Protein 2CCV (pdb70)

InterPro domains:
  IPR019019 H-type lectin domain [PF09458] (53-117)
  IPR037221 H-type lectin domain superfamily [G3DSA:2.60.40.2080] (21-121)
  IPR037221 H-type lectin domain superfamily [SSF141086] (22-119)
  IPR052487 Galactose-binding lectin [PTHR46938] (19-120)

Secondary structure (DSSP, 8-state):
-EEEEEEE---GGGPEE---SSTT--S-EEEEEEEE-SS--SSPPEEEEEEEEEEE-TTS----EEEEEEEETTEEEEEEEE-TT--EEEEEEEEEEE-

Foldseek 3Di:
DKDKDKFKFAWQVPWAQDDDPDPVFASKTKDKDWDFDPDFAPFWFDKDKDKDDWDWDPVDDDFWDWDWDDTGRTTGMIIIMGTDPITTRIIMMMMMTDD

Structure (mmCIF, N/CA/C/O backbone):
data_2CCV
#
_entry.id   2CCV
#
_cell.length_a   48.450
_cell.length_b   48.450
_cell.length_c   286.120
_cell.angle_alpha   90.00
_cell.angle_beta   90.00
_cell.angle_gamma   120.00
#
_symmetry.space_group_name_H-M   'H 3 2'
#
loop_
_entity.id
_entity.type
_entity.pdbx_description
1 polymer 'HELIX POMATIA AGGLUTININ'
2 non-polymer 'ZINC ION'
3 non-polymer 2-acetamido-2-deoxy-alpha-D-galactopyranose
4 non-polymer GLYCEROL
5 non-polymer 'ACETATE ION'
6 non-polymer 2-acetamido-2-deoxy-beta-D-glucopyranose
7 water water
#
loop_
_atom_site.group_PDB
_atom_site.id
_atom_site.type_symbol
_atom_site.label_atom_id
_atom_site.label_alt_id
_atom_site.label_comp_id
_atom_site.label_asym_id
_atom_site.label_entity_id
_atom_site.label_seq_id
_atom_site.pdbx_PDB_ins_code
_atom_site.Cartn_x
_atom_site.Cartn_y
_atom_site.Cartn_z
_atom_site.occupancy
_atom_site.B_iso_or_equiv
_atom_site.auth_seq_id
_atom_site.auth_comp_id
_atom_site.auth_asym_id
_atom_site.auth_atom_id
_atom_site.pdbx_PDB_model_num
ATOM 1 N N . ARG A 1 1 ? 5.115 2.523 138.698 1.00 77.40 1 ARG A N 1
ATOM 2 C CA . ARG A 1 1 ? 5.341 3.770 138.031 1.00 54.68 1 ARG A CA 1
ATOM 3 C C . ARG A 1 1 ? 5.548 3.569 136.507 1.00 49.07 1 ARG A C 1
ATOM 4 O O . ARG A 1 1 ? 6.113 2.596 136.011 1.00 46.00 1 ARG A O 1
ATOM 12 N N . VAL A 1 2 ? 5.006 4.610 135.888 1.00 43.30 2 VAL A N 1
ATOM 13 C CA . VAL A 1 2 ? 4.683 4.648 134.469 1.00 36.22 2 VAL A CA 1
ATOM 14 C C . VAL A 1 2 ? 5.287 5.873 133.780 1.00 34.81 2 VAL A C 1
ATOM 15 O O . VAL A 1 2 ? 5.138 7.008 134.237 1.00 37.90 2 VAL A O 1
ATOM 19 N N . GLN A 1 3 ? 5.955 5.580 132.655 1.00 32.16 3 GLN A N 1
ATOM 20 C CA . GLN A 1 3 ? 6.642 6.567 131.840 1.00 35.31 3 GLN A CA 1
ATOM 21 C C . GLN A 1 3 ? 6.226 6.302 130.396 1.00 31.64 3 GLN A C 1
ATOM 22 O O . GLN A 1 3 ? 5.804 5.207 130.032 1.00 25.18 3 GLN A O 1
ATOM 28 N N . SER A 1 4 ? 6.356 7.308 129.553 1.00 36.73 4 SER A N 1
ATOM 29 C CA . SER A 1 4 ? 6.100 7.090 128.140 1.00 30.89 4 SER A CA 1
ATOM 30 C C . SER A 1 4 ? 6.923 8.068 127.322 1.00 26.22 4 SER A C 1
ATOM 31 O O . SER A 1 4 ? 7.513 9.040 127.825 1.00 32.97 4 SER A O 1
ATOM 34 N N . GLY A 1 5 ? 6.962 7.854 126.033 1.00 20.89 5 GLY A N 1
ATOM 35 C CA . GLY A 1 5 ? 7.636 8.754 125.123 1.00 21.49 5 GLY A CA 1
ATOM 36 C C . GLY A 1 5 ? 7.441 8.269 123.684 1.00 18.49 5 GLY A C 1
ATOM 37 O O . GLY A 1 5 ? 6.641 7.375 123.427 1.00 18.54 5 GLY A O 1
ATOM 38 N N . LYS A 1 6 ? 8.225 8.875 122.792 1.00 20.60 6 LYS A N 1
ATOM 39 C CA . LYS A 1 6 ? 8.041 8.558 121.364 1.00 20.03 6 LYS A CA 1
ATOM 40 C C . LYS A 1 6 ? 9.437 8.580 120.759 1.00 20.24 6 LYS A C 1
ATOM 41 O O . LYS A 1 6 ? 10.287 9.362 121.185 1.00 27.16 6 LYS A O 1
ATOM 47 N N . ILE A 1 7 ? 9.617 7.637 119.857 1.00 17.75 7 ILE A N 1
ATOM 48 C CA . ILE A 1 7 ? 10.830 7.522 119.065 1.00 17.53 7 ILE A CA 1
ATOM 49 C C . ILE A 1 7 ? 10.523 7.862 117.599 1.00 16.59 7 ILE A C 1
ATOM 50 O O . ILE A 1 7 ? 9.669 7.192 117.008 1.00 16.14 7 ILE A O 1
ATOM 55 N N A ASP A 1 8 ? 11.167 8.867 117.004 0.80 19.26 8 ASP A N 1
ATOM 56 N N B ASP A 1 8 ? 11.261 8.838 117.110 0.20 16.10 8 ASP A N 1
ATOM 57 C CA A ASP A 1 8 ? 10.912 9.195 115.577 0.80 16.71 8 ASP A CA 1
ATOM 58 C CA B ASP A 1 8 ? 11.259 9.234 115.712 0.20 15.83 8 ASP A CA 1
ATOM 59 C C A ASP A 1 8 ? 12.085 8.708 114.752 0.80 17.65 8 ASP A C 1
ATOM 60 C C B ASP A 1 8 ? 12.295 8.418 114.958 0.20 17.33 8 ASP A C 1
ATOM 61 O O A ASP A 1 8 ? 13.218 9.158 114.913 0.80 25.53 8 ASP A O 1
ATOM 62 O O B ASP A 1 8 ? 13.475 8.403 115.316 0.20 14.66 8 ASP A O 1
ATOM 71 N N . CYS A 1 9 ? 11.871 7.717 113.905 1.00 17.00 9 CYS A N 1
ATOM 72 C CA . CYS A 1 9 ? 12.856 7.020 113.098 1.00 17.32 9 CYS A CA 1
ATOM 73 C C . CYS A 1 9 ? 13.098 7.772 111.798 1.00 18.22 9 CYS A C 1
ATOM 74 O O . CYS A 1 9 ? 14.130 7.556 111.176 1.00 19.98 9 CYS A O 1
ATOM 77 N N . GLY A 1 10 ? 12.139 8.604 111.369 1.00 19.73 10 GLY A N 1
ATOM 78 C CA . GLY A 1 10 ? 12.446 9.351 110.147 1.00 19.98 10 GLY A CA 1
ATOM 79 C C . GLY A 1 10 ? 12.510 8.460 108.909 1.00 17.77 10 GLY A C 1
ATOM 80 O O . GLY A 1 10 ? 11.995 7.343 108.910 1.00 17.34 10 GLY A O 1
ATOM 81 N N . ASP A 1 11 ? 13.081 9.014 107.826 1.00 20.44 11 ASP A N 1
ATOM 82 C CA . ASP A 1 11 ? 13.175 8.425 106.475 1.00 16.00 11 ASP A CA 1
ATOM 83 C C . ASP A 1 11 ? 14.219 7.292 106.477 1.00 18.86 11 ASP A C 1
ATOM 84 O O . ASP A 1 11 ? 15.298 7.446 107.053 1.00 19.38 11 ASP A O 1
ATOM 89 N N . ASP A 1 12 ? 13.916 6.169 105.834 1.00 18.75 12 ASP A N 1
ATOM 90 C CA . ASP A 1 12 ? 14.872 5.060 105.888 1.00 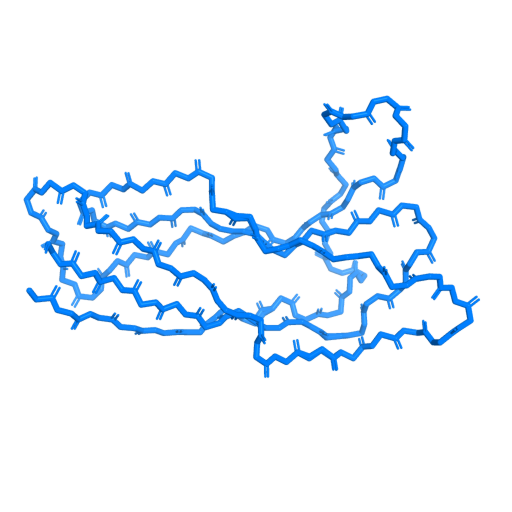18.47 12 ASP A CA 1
ATOM 91 C C . ASP A 1 12 ? 16.170 5.296 105.131 1.00 18.10 12 ASP A C 1
ATOM 92 O O . ASP A 1 12 ? 17.096 4.485 105.306 1.00 19.76 12 ASP A O 1
ATOM 97 N N . ALA A 1 13 ? 16.306 6.434 104.429 1.00 21.99 13 ALA A N 1
ATOM 98 C CA . ALA A 1 13 ? 17.637 6.744 103.910 1.00 23.28 13 ALA A CA 1
ATOM 99 C C . ALA A 1 13 ? 18.645 6.871 105.048 1.00 25.60 13 ALA A C 1
ATOM 100 O O . ALA A 1 13 ? 19.860 6.720 104.810 1.00 25.20 13 ALA A O 1
ATOM 102 N N . GLY A 1 14 ? 18.222 7.143 106.272 1.00 23.38 14 GLY A N 1
ATOM 103 C CA . GLY A 1 14 ? 18.992 7.309 107.487 1.00 21.16 14 GLY A CA 1
ATOM 104 C C . GLY A 1 14 ? 19.169 6.021 108.278 1.00 20.46 14 GLY A C 1
ATOM 105 O O . GLY A 1 14 ? 19.864 6.036 109.302 1.00 25.45 14 GLY A O 1
ATOM 106 N N . TRP A 1 15 ? 18.591 4.882 107.877 1.00 19.42 15 TRP A N 1
ATOM 107 C CA . TRP A 1 15 ? 18.651 3.648 108.684 1.00 18.95 15 TRP A CA 1
ATOM 108 C C . TRP A 1 15 ? 19.911 2.900 108.332 1.00 18.67 15 TRP A C 1
ATOM 109 O O . TRP A 1 15 ? 20.550 3.248 107.328 1.00 24.81 15 TRP A O 1
ATOM 120 N N . ALA A 1 16 ? 20.324 1.989 109.170 1.00 18.23 16 ALA A N 1
ATOM 121 C CA . ALA A 1 16 ? 21.530 1.134 109.014 1.00 18.31 16 ALA A CA 1
ATOM 122 C C . ALA A 1 16 ? 21.176 -0.217 108.429 1.00 15.55 16 ALA A C 1
ATOM 123 O O . ALA A 1 16 ? 20.216 -0.835 108.889 1.00 16.31 16 ALA A O 1
ATOM 125 N N . LYS A 1 17 ? 21.943 -0.711 107.480 1.00 15.37 17 LYS A N 1
ATOM 126 C CA . LYS A 1 17 ? 21.821 -2.079 107.103 1.00 14.66 17 LYS A CA 1
ATOM 127 C C . LYS A 1 17 ? 22.271 -2.994 108.214 1.00 15.55 17 LYS A C 1
ATOM 128 O O . LYS A 1 17 ? 23.333 -2.819 108.836 1.00 21.35 17 LYS A O 1
ATOM 134 N N . VAL A 1 18 ? 21.531 -4.058 108.508 1.00 15.71 18 VAL A N 1
ATOM 135 C CA . VAL A 1 18 ? 21.899 -5.015 109.543 1.00 16.62 18 VAL A CA 1
ATOM 136 C C . VAL A 1 18 ? 21.812 -6.436 108.978 1.00 16.42 18 VAL A C 1
ATOM 137 O O . VAL A 1 18 ? 21.072 -6.690 108.054 1.00 15.97 18 VAL A O 1
ATOM 141 N N . PRO A 1 19 ? 22.584 -7.369 109.535 1.00 16.56 19 PRO A N 1
ATOM 142 C CA . PRO A 1 19 ? 22.450 -8.764 109.074 1.00 16.83 19 PRO A CA 1
ATOM 143 C C . PRO A 1 19 ? 21.015 -9.242 109.316 1.00 15.59 19 PRO A C 1
ATOM 144 O O . PRO A 1 19 ? 20.404 -9.020 110.363 1.00 18.55 19 PRO A O 1
ATOM 148 N N . SER A 1 20 ? 20.501 -9.960 108.340 1.00 16.66 20 SER A N 1
ATOM 149 C CA . SER A 1 20 ? 19.183 -10.539 108.449 1.00 16.07 20 SER A CA 1
ATOM 150 C C . SER A 1 20 ? 19.128 -11.781 109.346 1.00 15.43 20 SER A C 1
ATOM 151 O O . SER A 1 20 ? 19.951 -12.701 109.223 1.00 17.76 20 SER A O 1
ATOM 154 N N . ASP A 1 21 ? 18.117 -11.819 110.217 1.00 15.98 21 ASP A N 1
ATOM 155 C CA . ASP A 1 21 ? 17.985 -12.983 111.099 1.00 17.32 21 ASP A CA 1
ATOM 156 C C . ASP A 1 21 ? 17.002 -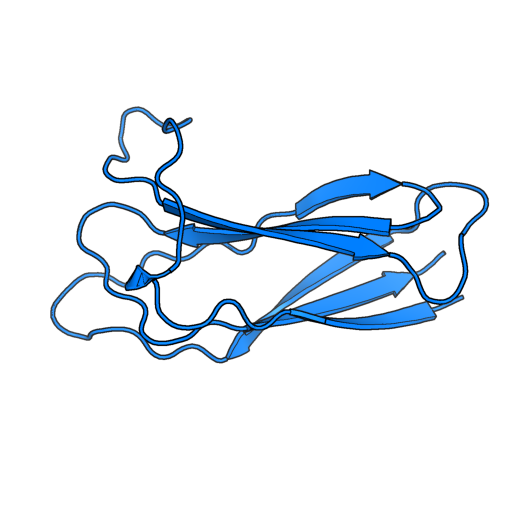14.027 110.573 1.00 16.15 21 ASP A C 1
ATOM 157 O O . ASP A 1 21 ? 16.650 -14.986 111.268 1.00 20.45 21 ASP A O 1
ATOM 162 N N . ASP A 1 22 ? 16.577 -13.788 109.312 1.00 17.70 22 ASP A N 1
ATOM 163 C CA . ASP A 1 22 ? 15.582 -14.566 108.573 1.00 16.96 22 ASP A CA 1
ATOM 164 C C . ASP A 1 22 ? 16.039 -14.746 107.129 1.00 15.58 22 ASP A C 1
ATOM 165 O O . ASP A 1 22 ? 16.083 -13.768 106.373 1.00 15.93 22 ASP A O 1
ATOM 170 N N . PRO A 1 23 ? 16.403 -15.984 106.691 1.00 17.07 23 PRO A N 1
ATOM 171 C CA . PRO A 1 23 ? 16.929 -16.151 105.336 1.00 17.43 23 PRO A CA 1
ATOM 172 C C . PRO A 1 23 ? 15.958 -15.806 104.235 1.00 16.90 23 PRO A C 1
ATOM 173 O O . PRO A 1 23 ? 16.403 -15.618 103.063 1.00 18.76 23 PRO A O 1
ATOM 177 N N . GLY A 1 24 ? 14.685 -15.677 104.576 1.00 15.77 24 GLY A N 1
ATOM 178 C CA . GLY A 1 24 ? 13.660 -15.235 103.614 1.00 17.95 24 GLY A CA 1
ATOM 179 C C . GLY A 1 24 ? 13.548 -13.717 103.462 1.00 13.24 24 GLY A C 1
ATOM 180 O O . GLY A 1 24 ? 12.719 -13.299 102.646 1.00 13.59 24 GLY A O 1
ATOM 181 N N . ARG A 1 25 ? 14.346 -12.989 104.220 1.00 12.64 25 ARG A N 1
ATOM 182 C CA . ARG A 1 25 ? 14.367 -11.528 104.169 1.00 10.66 25 ARG A CA 1
ATOM 183 C C . ARG A 1 25 ? 15.758 -11.009 103.803 1.00 11.35 25 ARG A C 1
ATOM 184 O O . ARG A 1 25 ? 16.751 -11.424 104.399 1.00 13.04 25 ARG A O 1
ATOM 192 N N . ASP A 1 26 ? 15.811 -10.105 102.843 1.00 11.18 26 ASP A N 1
ATOM 193 C CA . ASP A 1 26 ? 17.060 -9.423 102.517 1.00 11.04 26 ASP A 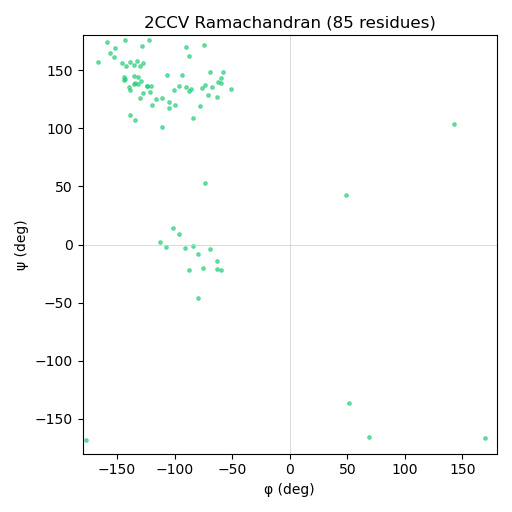CA 1
ATOM 194 C C . ASP A 1 26 ? 16.926 -7.928 102.646 1.00 10.32 26 ASP A C 1
ATOM 195 O O . ASP A 1 26 ? 15.866 -7.444 103.018 1.00 10.27 26 ASP A O 1
ATOM 200 N N . ASN A 1 27 ? 18.012 -7.208 102.463 1.00 12.24 27 ASN A N 1
ATOM 201 C CA . ASN A 1 27 ? 18.050 -5.770 102.608 1.00 11.79 27 ASN A CA 1
ATOM 202 C C . ASN A 1 27 ? 17.401 -5.293 103.903 1.00 11.61 27 ASN A C 1
ATOM 203 O O . ASN A 1 27 ? 16.681 -4.294 103.940 1.00 12.88 27 ASN A O 1
ATOM 208 N N . THR A 1 28 ? 17.709 -6.029 104.969 1.00 11.74 28 THR A N 1
ATOM 209 C CA . THR A 1 28 ? 17.207 -5.715 106.309 1.00 11.72 28 THR A CA 1
ATOM 210 C C . THR A 1 28 ? 17.888 -4.461 106.852 1.00 11.77 28 THR A C 1
ATOM 211 O O . THR A 1 28 ? 19.103 -4.367 106.772 1.00 12.46 28 THR A O 1
ATOM 215 N N . ARG A 1 29 ? 17.0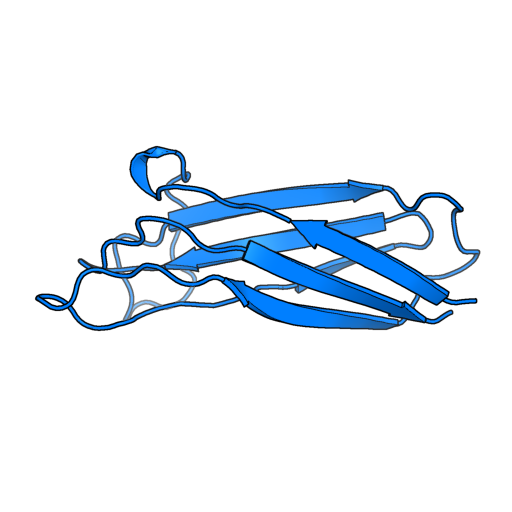89 -3.501 107.328 1.00 12.66 29 ARG A N 1
ATOM 216 C CA . ARG A 1 29 ? 17.542 -2.154 107.630 1.00 13.88 29 ARG A CA 1
ATOM 217 C C . ARG A 1 29 ? 16.791 -1.688 108.872 1.00 13.97 29 ARG A C 1
A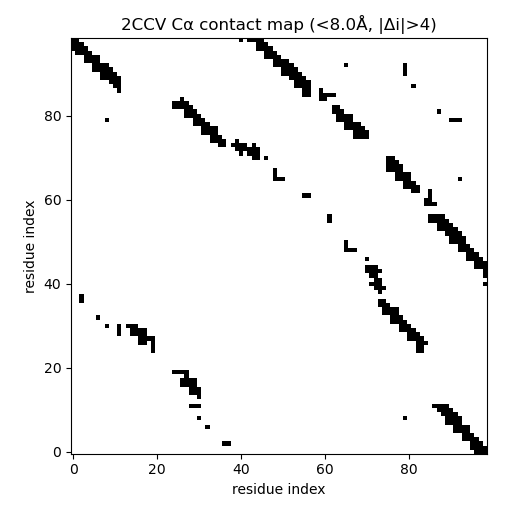TOM 218 O O . ARG A 1 29 ? 15.585 -1.967 109.028 1.00 14.56 29 ARG A O 1
ATOM 226 N N . GLU A 1 30 ? 17.465 -0.948 109.761 1.00 15.44 30 GLU A N 1
ATOM 227 C CA . GLU A 1 30 ? 16.733 -0.404 110.884 1.00 15.59 30 GLU A CA 1
ATOM 228 C C . GLU A 1 30 ? 17.310 0.883 111.465 1.00 17.04 30 GLU A C 1
ATOM 229 O O . GLU A 1 30 ? 18.485 1.215 111.258 1.00 18.49 30 GLU A O 1
ATOM 235 N N . LEU A 1 31 ? 16.462 1.597 112.219 1.00 16.50 31 LEU A N 1
ATOM 236 C CA . LEU A 1 31 ? 16.857 2.740 113.039 1.00 16.33 31 LEU A CA 1
ATOM 237 C C . LEU A 1 31 ? 16.696 2.265 114.480 1.00 17.89 31 LEU A C 1
ATOM 238 O O . LEU A 1 31 ? 15.578 2.157 114.986 1.00 19.82 31 LEU A O 1
ATOM 243 N N . ALA A 1 32 ? 17.787 1.910 115.125 1.00 21.08 32 ALA A N 1
ATOM 244 C CA . ALA A 1 32 ? 17.864 1.545 116.542 1.00 20.18 32 ALA A CA 1
ATOM 245 C C . ALA A 1 32 ? 18.131 2.725 117.491 1.00 23.01 32 ALA A C 1
ATOM 246 O O . ALA A 1 32 ? 19.030 3.533 117.200 1.00 23.51 32 ALA A O 1
ATOM 248 N N . LYS A 1 33 ? 17.398 2.801 118.607 1.00 21.59 33 LYS A N 1
ATOM 249 C CA . LYS A 1 33 ? 17.594 3.836 119.611 1.00 23.71 33 LYS A CA 1
ATOM 250 C C . LYS A 1 33 ? 17.663 3.233 121.009 1.00 29.86 33 LYS A C 1
ATOM 251 O O . LYS A 1 33 ? 16.870 2.346 121.336 1.00 25.43 33 LYS A O 1
ATOM 257 N N . ASN A 1 34 ? 18.602 3.742 121.798 1.00 33.80 34 ASN A N 1
ATOM 258 C CA . ASN A 1 34 ? 18.702 3.260 123.194 1.00 37.04 34 ASN A CA 1
ATOM 259 C C . ASN A 1 34 ? 17.993 4.341 123.930 1.00 39.32 34 ASN A C 1
ATOM 260 O O . ASN A 1 34 ? 18.498 5.465 123.800 1.00 50.36 34 ASN A O 1
ATOM 265 N N . ILE A 1 35 ? 16.924 4.109 124.655 1.00 36.73 35 ILE A N 1
ATOM 266 C CA . ILE A 1 35 ? 16.180 5.127 125.402 1.00 33.68 35 ILE A CA 1
ATOM 267 C C . ILE A 1 35 ? 16.524 5.101 126.877 1.00 36.67 35 ILE A C 1
ATOM 268 O O . ILE A 1 35 ? 16.535 3.993 127.433 1.00 39.08 35 ILE A O 1
ATOM 273 N N . THR A 1 36 ? 16.782 6.243 127.486 1.00 41.56 36 THR A N 1
ATOM 274 C CA . THR A 1 36 ? 17.097 6.286 128.918 1.00 42.64 36 THR A CA 1
ATOM 275 C C . THR A 1 36 ? 15.894 6.806 129.684 1.00 42.00 36 THR A C 1
ATOM 276 O O . THR A 1 36 ? 15.386 7.910 129.431 1.00 46.23 36 THR A O 1
ATOM 280 N N . PHE A 1 37 ? 15.416 5.999 130.630 1.00 38.82 37 PHE A N 1
ATOM 281 C CA . PHE A 1 37 ? 14.264 6.465 131.366 1.00 37.58 37 PHE A CA 1
ATOM 282 C C . PHE A 1 37 ? 14.644 7.745 132.116 1.00 42.56 37 PHE A C 1
ATOM 283 O O . PHE A 1 37 ? 15.734 7.764 132.694 1.00 49.22 37 PHE A O 1
ATOM 291 N N . ALA A 1 38 ? 13.696 8.665 132.108 1.00 45.68 38 ALA A N 1
ATOM 292 C CA . ALA A 1 38 ? 13.554 9.808 132.965 1.00 52.59 38 ALA A CA 1
ATOM 293 C C . ALA A 1 38 ? 13.104 9.367 134.364 1.00 62.36 38 ALA A C 1
ATOM 294 O O . ALA A 1 38 ? 12.101 9.912 134.826 1.00 70.17 38 ALA A O 1
ATOM 296 N N . SER A 1 39 ? 13.860 8.435 134.918 1.00 61.31 39 SER A N 1
ATOM 297 C CA . SER A 1 39 ? 13.739 7.874 136.260 1.00 61.36 39 SER A CA 1
ATOM 298 C C . SER A 1 39 ? 14.055 6.378 136.217 1.00 55.37 39 SER A C 1
ATOM 299 O O . SER A 1 39 ? 13.176 5.646 135.751 1.00 57.05 39 SER A O 1
ATOM 302 N N . PRO A 1 40 ? 15.222 5.938 136.657 1.00 55.42 40 PRO A N 1
ATOM 303 C CA . PRO A 1 40 ? 15.596 4.519 136.534 1.00 55.57 40 PRO A CA 1
ATOM 304 C C . PRO A 1 40 ? 14.761 3.624 137.444 1.00 53.52 40 PRO A C 1
ATOM 305 O O . PRO A 1 40 ? 14.383 4.131 138.489 1.00 52.19 40 PRO A O 1
ATOM 309 N N . TYR A 1 41 ? 14.478 2.386 137.083 1.00 43.74 41 TYR A N 1
ATOM 310 C CA . TYR A 1 41 ? 13.731 1.405 137.864 1.00 52.65 41 TYR A CA 1
ATOM 311 C C . TYR A 1 41 ? 14.656 0.599 138.741 1.00 56.26 41 TYR A C 1
ATOM 312 O O . TYR A 1 41 ? 15.871 0.723 138.506 1.00 58.95 41 TYR A O 1
ATOM 321 N N . CYS A 1 42 ? 14.203 -0.228 139.697 1.00 67.94 42 CYS A N 1
ATOM 322 C CA . CYS A 1 42 ? 15.204 -1.108 140.298 1.00 71.09 42 CYS A CA 1
ATOM 323 C C . CYS A 1 42 ? 15.339 -2.407 139.484 1.00 68.35 42 CYS A C 1
ATOM 324 O O . CYS A 1 42 ? 16.385 -3.063 139.574 1.00 74.53 42 CYS A O 1
ATOM 327 N N . ARG A 1 43 ? 14.342 -2.797 138.702 1.00 59.72 43 ARG A N 1
ATOM 328 C CA . ARG A 1 43 ? 14.470 -4.023 137.886 1.00 60.30 43 ARG A CA 1
ATOM 329 C C . ARG A 1 43 ? 13.680 -3.682 136.617 1.00 59.99 43 ARG A C 1
ATOM 330 O O . ARG A 1 43 ? 12.873 -2.758 136.742 1.00 53.35 43 ARG A O 1
ATOM 338 N N . PRO A 1 44 ? 13.961 -4.336 135.502 1.00 56.09 44 PRO A N 1
ATOM 339 C CA . PRO A 1 44 ? 13.378 -3.901 134.242 1.00 48.64 44 PRO A CA 1
ATOM 340 C C . PRO A 1 44 ? 11.859 -3.724 134.335 1.00 42.48 44 PRO A C 1
ATOM 341 O O . PRO A 1 44 ? 11.170 -4.571 134.905 1.00 46.17 44 PRO A O 1
ATOM 345 N N . PRO A 1 45 ? 11.322 -2.619 133.824 1.00 34.63 45 PRO A N 1
ATOM 346 C CA . PRO A 1 45 ? 9.855 -2.488 133.696 1.00 32.88 45 PRO A CA 1
ATOM 347 C C . PRO A 1 45 ? 9.290 -3.310 132.557 1.00 28.94 45 PRO A C 1
ATOM 348 O O . PRO A 1 45 ? 10.032 -3.857 131.751 1.00 32.20 45 PRO A O 1
ATOM 352 N N . VAL A 1 46 ? 7.981 -3.438 132.416 1.00 28.08 46 VAL A N 1
ATOM 353 C CA . VAL A 1 46 ? 7.381 -3.986 131.194 1.00 23.02 46 VAL A CA 1
ATOM 354 C C . VAL A 1 46 ? 7.217 -2.837 130.219 1.00 24.06 46 VAL A C 1
ATOM 355 O O . VAL A 1 46 ? 6.764 -1.759 130.637 1.00 24.20 46 VAL A O 1
ATOM 359 N N . VAL A 1 47 ? 7.610 -3.069 128.963 1.00 23.34 47 VAL A N 1
ATOM 360 C CA . VAL A 1 47 ? 7.554 -2.048 127.917 1.00 21.97 47 VAL A CA 1
ATOM 361 C C . VAL A 1 47 ? 6.659 -2.552 126.793 1.00 20.76 47 VAL A C 1
ATOM 362 O O . VAL A 1 47 ? 6.728 -3.719 126.391 1.00 23.87 47 VAL A O 1
ATOM 366 N N . LEU A 1 48 ? 5.802 -1.675 126.281 1.00 19.43 48 LEU A N 1
ATOM 367 C CA . LEU A 1 48 ? 5.034 -1.913 125.071 1.00 18.49 48 LEU A CA 1
ATOM 368 C C . LEU A 1 48 ? 5.292 -0.798 124.060 1.00 16.03 48 LEU A C 1
ATOM 369 O O . LEU A 1 48 ? 5.320 0.361 124.398 1.00 16.18 48 LEU A O 1
ATOM 374 N N . LEU A 1 49 ? 5.477 -1.211 122.797 1.00 15.38 49 LEU A N 1
ATOM 375 C CA . LEU A 1 49 ? 5.681 -0.315 121.678 1.00 13.66 49 LEU A CA 1
ATOM 376 C C . LEU A 1 49 ? 4.419 -0.262 120.802 1.00 13.27 49 LEU A C 1
ATOM 377 O O . LEU A 1 49 ? 3.736 -1.269 120.673 1.00 14.86 49 LEU A O 1
ATOM 382 N N . SER A 1 50 ? 4.170 0.898 120.237 1.00 13.71 50 SER A N 1
ATOM 383 C CA . SER A 1 50 ? 3.062 1.155 119.338 1.00 12.86 50 SER A CA 1
ATOM 384 C C . SER A 1 50 ? 3.520 2.026 118.177 1.00 11.48 50 SER A C 1
ATOM 385 O O . SER A 1 50 ? 4.156 3.047 118.393 1.00 14.55 50 SER A O 1
ATOM 388 N N . ILE A 1 51 ? 3.152 1.621 116.951 1.00 11.70 51 ILE A N 1
ATOM 389 C CA . ILE A 1 51 ? 3.516 2.402 115.772 1.00 11.70 51 ILE A CA 1
ATOM 390 C C . ILE A 1 51 ? 2.468 3.495 115.602 1.00 11.28 51 ILE A C 1
ATOM 391 O O . ILE A 1 51 ? 1.331 3.210 115.275 1.00 15.00 51 ILE A O 1
ATOM 396 N N . THR A 1 52 ? 2.827 4.736 115.856 1.00 11.01 52 THR A N 1
ATOM 397 C CA . THR A 1 52 ? 1.851 5.797 115.829 1.00 11.69 52 THR A CA 1
ATOM 398 C C . THR A 1 52 ? 2.054 6.783 114.699 1.00 12.00 52 THR A C 1
ATOM 399 O O . THR A 1 52 ? 1.231 7.714 114.571 1.00 12.23 52 THR A O 1
ATOM 403 N N . GLN A 1 53 ? 3.043 6.569 113.845 1.00 12.24 53 GLN A N 1
ATOM 404 C CA . GLN A 1 53 ? 3.203 7.334 112.613 1.00 12.11 53 GLN A CA 1
ATOM 405 C C . GLN A 1 53 ? 3.775 6.409 111.563 1.00 10.08 53 GLN A C 1
ATOM 406 O O . GLN A 1 53 ? 4.774 5.742 111.838 1.00 11.31 53 GLN A O 1
ATOM 412 N N A LEU A 1 54 ? 3.173 6.309 110.371 0.50 9.84 54 LEU A N 1
ATOM 413 N N B LEU A 1 54 ? 3.146 6.529 110.398 0.50 10.59 54 LEU A N 1
ATOM 414 C CA A LEU A 1 54 ? 3.698 5.647 109.199 0.50 9.13 54 LEU A CA 1
ATOM 415 C CA B LEU A 1 54 ? 3.705 5.761 109.280 0.50 10.40 54 LEU A CA 1
ATOM 416 C C A LEU A 1 54 ? 3.470 6.468 107.907 0.50 8.42 54 LEU A C 1
ATOM 417 C C B LEU A 1 54 ? 3.514 6.530 107.980 0.50 8.87 54 LEU A C 1
ATOM 418 O O A LEU A 1 54 ? 2.318 6.879 107.713 0.50 9.41 54 LEU A O 1
ATOM 419 O O B LEU A 1 54 ? 2.443 7.121 107.751 0.50 9.90 54 LEU A O 1
ATOM 428 N N . ASP A 1 55 ? 4.518 6.560 107.122 1.00 8.11 55 ASP A N 1
ATOM 429 C CA . ASP A 1 55 ? 4.431 7.156 105.762 1.00 8.45 55 ASP A CA 1
ATOM 430 C C . ASP A 1 55 ? 5.243 6.202 104.890 1.00 8.06 55 ASP A C 1
ATOM 431 O O . ASP A 1 55 ? 6.479 6.143 105.053 1.00 9.50 55 ASP A O 1
ATOM 436 N N . VAL A 1 56 ? 4.571 5.401 104.094 1.00 8.01 56 VAL A N 1
ATOM 437 C CA . VAL A 1 56 ? 5.190 4.296 103.352 1.00 8.32 56 VAL A CA 1
ATOM 438 C C . VAL A 1 56 ? 4.803 4.347 101.862 1.00 7.98 56 VAL A C 1
ATOM 439 O O . VAL A 1 56 ? 3.657 4.579 101.494 1.00 9.86 56 VAL A O 1
ATOM 443 N N . GLU A 1 57 ? 5.781 4.045 101.017 1.00 9.00 57 GLU A N 1
ATOM 444 C CA . GLU A 1 57 ? 5.609 4.032 99.574 1.00 8.47 57 GLU A CA 1
ATOM 445 C C . GLU A 1 57 ? 4.603 2.985 99.092 1.00 8.13 57 GLU A C 1
ATOM 446 O O . GLU A 1 57 ? 4.752 1.795 99.395 1.00 10.55 57 GLU A O 1
ATOM 452 N N . GLN A 1 58 ? 3.609 3.411 98.300 1.00 7.70 58 GLN A N 1
ATOM 453 C CA . GLN A 1 58 ? 2.545 2.429 97.902 1.00 7.88 58 GLN A CA 1
ATOM 454 C C . GLN A 1 58 ? 2.993 1.422 96.832 1.00 8.09 58 GLN A C 1
ATOM 455 O O . GLN A 1 58 ? 2.381 0.366 96.692 1.00 10.22 58 GLN A O 1
ATOM 461 N N . SER A 1 59 ? 4.033 1.694 96.074 1.00 8.55 59 SER A N 1
ATOM 462 C CA . SER A 1 59 ? 4.389 0.809 94.950 1.00 9.22 59 SER A CA 1
ATOM 463 C C . SER A 1 59 ? 5.136 -0.438 95.380 1.00 8.34 59 SER A C 1
ATOM 464 O O . SER A 1 59 ? 5.367 -1.318 94.560 1.00 10.86 59 SER A O 1
ATOM 467 N N . GLN A 1 60 ? 5.525 -0.537 96.639 1.00 8.79 60 GLN A N 1
ATOM 468 C CA . GLN A 1 60 ? 6.156 -1.726 97.175 1.00 8.58 60 GLN A CA 1
ATOM 469 C C . GLN A 1 60 ? 5.402 -2.173 98.441 1.00 7.39 60 GLN A C 1
ATOM 470 O O . GLN A 1 60 ? 4.743 -1.323 99.077 1.00 8.35 60 GLN A O 1
ATOM 481 N N . ASN A 1 61 ? 5.513 -3.442 98.778 1.00 8.14 61 ASN A N 1
ATOM 482 C CA . ASN A 1 61 ? 4.793 -3.948 99.940 1.00 7.68 61 ASN A CA 1
ATOM 483 C C . ASN A 1 61 ? 5.188 -3.175 101.180 1.00 7.80 61 ASN A C 1
ATOM 484 O O . ASN A 1 61 ? 6.307 -2.661 101.353 1.00 9.72 61 ASN A O 1
ATOM 489 N N . LEU A 1 62 ? 4.197 -3.075 102.089 1.00 8.12 62 LEU A N 1
ATOM 490 C CA . LEU A 1 62 ? 4.426 -2.530 103.424 1.00 7.90 62 LEU A CA 1
ATOM 491 C C . LEU A 1 62 ? 5.104 -3.594 104.266 1.00 7.89 62 LEU A C 1
ATOM 492 O O . LEU A 1 62 ? 4.485 -4.659 104.441 1.00 9.43 62 LEU A O 1
ATOM 501 N N . ARG A 1 63 ? 6.315 -3.348 104.764 1.00 7.94 63 ARG A N 1
ATOM 502 C CA . ARG A 1 63 ? 7.063 -4.279 105.594 1.00 7.38 63 ARG A CA 1
ATOM 503 C C . ARG A 1 63 ? 7.626 -3.478 106.755 1.00 7.96 63 ARG A C 1
ATOM 504 O O . ARG A 1 63 ? 8.543 -2.675 106.543 1.00 8.73 63 ARG A O 1
ATOM 512 N N . VAL A 1 64 ? 7.078 -3.640 107.944 1.00 9.06 64 VAL A N 1
ATOM 513 C CA . VAL A 1 64 ? 7.551 -2.872 109.121 1.00 10.18 64 VAL A CA 1
ATOM 514 C C . VAL A 1 64 ? 7.477 -3.777 110.350 1.00 11.70 64 VAL A C 1
ATOM 515 O O . VAL A 1 64 ? 6.564 -4.568 110.520 1.00 13.26 64 VAL A O 1
ATOM 519 N N . ILE A 1 65 ? 8.482 -3.581 111.220 1.00 11.29 65 ILE A N 1
ATOM 520 C CA . ILE A 1 65 ? 8.480 -4.159 112.569 1.00 10.04 65 ILE A CA 1
ATOM 521 C C . ILE A 1 65 ? 8.912 -3.062 113.522 1.00 10.23 65 ILE A C 1
ATOM 522 O O . ILE A 1 65 ? 9.835 -2.314 113.251 1.00 10.91 65 ILE A O 1
ATOM 527 N N . ALA A 1 66 ? 8.239 -3.016 114.674 1.00 10.84 66 ALA A N 1
ATOM 528 C CA . ALA A 1 66 ? 8.684 -2.243 115.815 1.00 10.52 66 ALA A CA 1
ATOM 529 C C . ALA A 1 66 ? 9.279 -3.294 116.770 1.00 11.46 66 ALA A C 1
ATOM 530 O O . ALA A 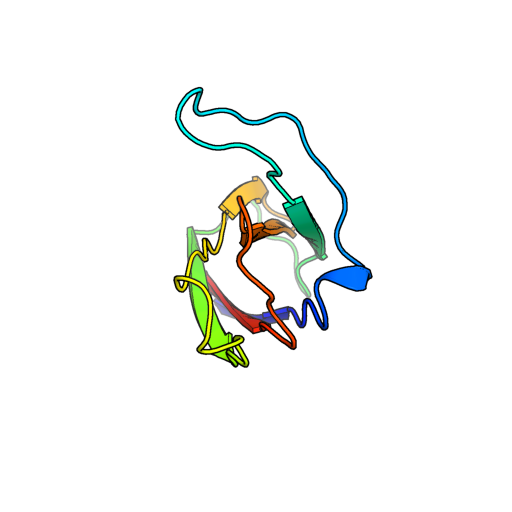1 66 ? 8.544 -4.099 117.335 1.00 13.84 66 ALA A O 1
ATOM 532 N N A ARG A 1 67 ? 10.609 -3.232 116.907 0.70 13.92 67 ARG A N 1
ATOM 533 N N B ARG A 1 67 ? 10.602 -3.319 116.904 0.30 14.23 67 ARG A N 1
ATOM 534 C CA A ARG A 1 67 ? 11.304 -4.202 117.699 0.70 17.27 67 ARG A CA 1
ATOM 535 C CA B ARG A 1 67 ? 11.224 -4.421 117.625 0.30 16.94 67 ARG A CA 1
ATOM 536 C C A ARG A 1 67 ? 11.694 -3.696 119.076 0.70 17.30 67 ARG A C 1
ATOM 537 C C B ARG A 1 67 ? 11.840 -3.945 118.935 0.30 16.22 67 ARG A C 1
ATOM 538 O O A ARG A 1 67 ? 12.160 -2.596 119.295 0.70 17.39 67 ARG A O 1
ATOM 539 O O B ARG A 1 67 ? 12.618 -2.995 118.916 0.30 14.87 67 ARG A O 1
ATOM 554 N N . LEU A 1 68 ? 11.489 -4.581 120.039 1.00 17.89 68 LEU A N 1
ATOM 555 C CA . LEU A 1 68 ? 11.993 -4.335 121.357 1.00 20.02 68 LEU A CA 1
ATOM 556 C C . LEU A 1 68 ? 13.145 -5.327 121.569 1.00 20.59 68 LEU A C 1
ATOM 557 O O . LEU A 1 68 ? 12.886 -6.521 121.666 1.00 25.09 68 LEU A O 1
ATOM 562 N N . TYR A 1 69 ? 14.350 -4.832 121.573 1.00 24.94 69 TYR A N 1
ATOM 563 C CA . TYR A 1 69 ? 15.553 -5.701 121.674 1.00 25.61 69 TYR A CA 1
ATOM 564 C C . TYR A 1 69 ? 15.805 -6.138 123.095 1.00 30.08 69 TYR A C 1
ATOM 565 O O . TYR A 1 69 ? 16.099 -7.308 123.313 1.00 33.80 69 TYR A O 1
ATOM 574 N N . SER A 1 70 ? 15.735 -5.241 124.046 1.00 31.16 70 SER A N 1
ATOM 575 C CA . SER A 1 70 ? 16.102 -5.489 125.424 1.00 32.39 70 SER A CA 1
ATOM 576 C C . SER A 1 70 ? 15.603 -4.359 126.313 1.00 31.20 70 SER A C 1
ATOM 577 O O . SER A 1 70 ? 15.367 -3.235 125.878 1.00 32.16 70 SER A O 1
ATOM 580 N N . VAL A 1 71 ? 15.451 -4.696 127.593 1.00 31.84 71 VAL A N 1
ATOM 581 C CA . VAL A 1 71 ? 14.951 -3.755 128.586 1.00 31.02 71 VAL A CA 1
ATOM 582 C C . VAL A 1 71 ? 15.724 -3.900 129.898 1.00 34.24 71 VAL A C 1
ATOM 583 O O . VAL A 1 71 ? 15.924 -5.057 130.292 1.00 37.95 71 VAL A O 1
ATOM 587 N N . SER A 1 72 ? 16.139 -2.836 130.548 1.00 37.69 72 SER A N 1
ATOM 588 C CA . SER A 1 72 ? 16.862 -2.752 131.806 1.00 44.00 72 SER A CA 1
ATOM 589 C C . SER A 1 72 ? 16.166 -1.801 132.755 1.00 43.69 72 SER A C 1
ATOM 590 O O . SER A 1 72 ? 15.236 -1.118 132.338 1.00 42.92 72 SER A O 1
ATOM 593 N N . PRO A 1 73 ? 16.582 -1.742 134.020 1.00 52.17 73 PRO A N 1
ATOM 594 C CA . PRO A 1 73 ? 15.939 -0.809 134.961 1.00 50.83 73 PRO A CA 1
ATOM 595 C C . PRO A 1 73 ? 16.155 0.632 134.528 1.00 46.81 73 PRO A C 1
ATOM 596 O O . PRO A 1 73 ? 15.456 1.599 134.862 1.00 47.48 73 PRO A O 1
ATOM 600 N N . SER A 1 74 ? 17.160 0.927 133.702 1.00 47.34 74 SER A N 1
ATOM 601 C CA . SER A 1 74 ? 17.311 2.358 133.424 1.00 53.39 74 SER A CA 1
ATOM 602 C C . SER A 1 74 ? 16.895 2.780 132.021 1.00 56.56 74 SER A C 1
ATOM 603 O O . SER A 1 74 ? 16.946 3.994 131.754 1.00 48.21 74 SER A O 1
ATOM 606 N N . GLY A 1 75 ? 16.473 1.866 131.146 1.00 43.78 75 GLY A N 1
ATOM 607 C CA . GLY A 1 75 ? 16.099 2.158 129.759 1.00 37.34 75 GLY A CA 1
ATOM 608 C C . GLY A 1 75 ? 15.876 0.957 128.871 1.00 36.23 75 GLY A C 1
ATOM 609 O O . GLY A 1 75 ? 15.730 -0.126 129.426 1.00 39.81 75 GLY A O 1
ATOM 610 N N . PHE A 1 76 ? 15.803 1.098 127.522 1.00 31.87 76 PHE A N 1
ATOM 611 C CA . PHE A 1 76 ? 15.607 -0.052 126.635 1.00 32.45 76 PHE A CA 1
ATOM 612 C C . PHE A 1 76 ? 16.147 0.281 125.236 1.00 27.01 76 PHE A C 1
ATOM 613 O O . PHE A 1 76 ? 16.366 1.474 125.033 1.00 30.08 76 PHE A O 1
ATOM 621 N N . LYS A 1 77 ? 16.320 -0.751 124.418 1.00 27.71 77 LYS A N 1
ATOM 622 C CA . LYS A 1 77 ? 16.768 -0.648 123.026 1.00 25.06 77 LYS A CA 1
ATOM 623 C C . LYS A 1 77 ? 15.570 -1.033 122.169 1.00 24.72 77 LYS A C 1
ATOM 624 O O . LYS A 1 77 ? 15.021 -2.107 122.387 1.00 27.38 77 LYS A O 1
ATOM 630 N N . ALA A 1 78 ? 15.181 -0.178 121.214 1.00 20.71 78 ALA A N 1
ATOM 631 C CA . ALA A 1 78 ? 14.098 -0.460 120.300 1.00 19.43 78 ALA A CA 1
ATOM 632 C C . ALA A 1 78 ? 14.488 0.008 118.916 1.00 16.82 78 ALA A C 1
ATOM 633 O O . ALA A 1 78 ? 15.331 0.876 118.779 1.00 19.83 78 ALA A O 1
ATOM 635 N N . SER A 1 79 ? 13.848 -0.583 117.892 1.00 15.85 79 SER A N 1
ATOM 636 C CA . SER A 1 79 ? 14.129 -0.120 116.543 1.00 15.04 79 SER A CA 1
ATOM 637 C C . SER A 1 79 ? 12.883 -0.104 115.655 1.00 12.74 79 SER A C 1
ATOM 638 O O . SER A 1 79 ? 11.912 -0.842 115.890 1.00 13.27 79 SER A O 1
ATOM 641 N N . CYS A 1 80 ? 12.921 0.763 114.669 1.00 12.29 80 CYS A N 1
ATOM 642 C CA . CYS A 1 80 ? 12.083 0.656 113.485 1.00 13.18 80 CYS A CA 1
ATOM 643 C C . CYS A 1 80 ? 12.845 -0.229 112.473 1.00 13.46 80 CYS A C 1
ATOM 644 O O . CYS A 1 80 ? 14.053 0.056 112.261 1.00 16.14 80 CYS A O 1
ATOM 647 N N . TYR A 1 81 ? 12.154 -1.221 111.902 1.00 11.66 81 TYR A N 1
ATOM 648 C CA . TYR A 1 81 ? 12.846 -2.213 111.079 1.00 11.59 81 TYR A CA 1
ATOM 649 C C . TYR A 1 81 ? 12.062 -2.459 109.803 1.00 9.77 81 TYR A C 1
ATOM 650 O O . TYR A 1 81 ? 10.840 -2.575 109.839 1.00 9.90 81 TYR A O 1
ATOM 659 N N . THR A 1 82 ? 12.760 -2.556 108.661 1.00 10.42 82 THR A N 1
ATOM 660 C CA . THR A 1 82 ? 12.135 -2.890 107.366 1.00 9.71 82 THR A CA 1
ATOM 661 C C . THR A 1 82 ? 13.071 -3.769 106.571 1.00 9.85 82 THR A C 1
ATOM 662 O O . THR A 1 82 ? 14.187 -4.084 106.998 1.00 10.60 82 THR A O 1
ATOM 666 N N . TRP A 1 83 ? 12.616 -4.219 105.404 1.00 9.61 83 TRP A N 1
ATOM 667 C CA . TRP A 1 83 ? 13.411 -5.123 104.594 1.00 9.31 83 TRP A CA 1
ATOM 668 C C . TRP A 1 83 ? 12.960 -5.075 103.129 1.00 8.87 83 TRP A C 1
ATOM 669 O O . TRP A 1 83 ? 11.956 -4.438 102.776 1.00 9.58 83 TRP A O 1
ATOM 680 N N . HIS A 1 84 ? 13.708 -5.769 102.306 1.00 9.31 84 HIS A N 1
ATOM 681 C CA . HIS A 1 84 ? 13.488 -5.882 100.867 1.00 9.36 84 HIS A CA 1
ATOM 682 C C . HIS A 1 84 ? 13.335 -4.488 100.278 1.00 9.45 84 HIS A C 1
ATOM 683 O O . HIS A 1 84 ? 14.115 -3.614 100.633 1.00 11.19 84 HIS A O 1
ATOM 690 N N . ASN A 1 85 ? 12.380 -4.262 99.384 1.00 9.35 85 ASN A N 1
ATOM 691 C CA . ASN A 1 85 ? 12.324 -3.052 98.578 1.00 10.12 85 ASN A CA 1
ATOM 692 C C . ASN A 1 85 ? 11.288 -2.038 99.124 1.00 10.68 85 ASN A C 1
ATOM 693 O O . ASN A 1 85 ? 10.958 -1.094 98.425 1.00 14.26 85 ASN A O 1
ATOM 698 N N . THR A 1 86 ? 10.808 -2.218 100.357 1.00 10.51 86 THR A N 1
ATOM 699 C CA . THR A 1 86 ? 9.922 -1.268 101.013 1.00 10.90 86 THR A CA 1
ATOM 700 C C . THR A 1 86 ? 10.652 0.091 101.122 1.00 9.95 86 THR A C 1
ATOM 701 O O . THR A 1 86 ? 11.866 0.126 101.367 1.00 12.44 86 THR A O 1
ATOM 705 N N . LYS A 1 87 ? 9.918 1.183 100.965 1.00 8.62 87 LYS A N 1
ATOM 706 C CA . LYS A 1 87 ? 10.462 2.523 101.287 1.00 8.95 87 LYS A CA 1
ATOM 707 C C . LYS A 1 87 ? 9.600 3.148 102.368 1.00 9.60 87 LYS A C 1
ATOM 708 O O . LYS A 1 87 ? 8.370 3.311 102.185 1.00 9.95 87 LYS A O 1
ATOM 714 N N . VAL A 1 88 ? 10.224 3.456 103.488 1.00 9.48 88 VAL A N 1
ATOM 715 C CA . VAL A 1 88 ? 9.602 4.133 104.596 1.00 9.69 88 VAL A CA 1
ATOM 716 C C . VAL A 1 88 ? 10.088 5.584 104.613 1.00 10.20 88 VAL A C 1
ATOM 717 O O . VAL A 1 88 ? 11.297 5.858 104.748 1.00 13.29 88 VAL A O 1
ATOM 721 N N . TYR A 1 89 ? 9.188 6.516 104.449 1.00 9.16 89 TYR A N 1
ATOM 722 C CA . TYR A 1 89 ? 9.456 7.961 104.487 1.00 9.22 89 TYR A CA 1
ATOM 723 C C . TYR A 1 89 ? 9.445 8.484 105.923 1.00 10.36 89 TYR A C 1
ATOM 724 O O . TYR A 1 89 ? 10.197 9.418 106.249 1.00 11.93 89 TYR A O 1
ATOM 733 N N A SER A 1 90 ? 8.630 7.912 106.795 0.70 9.92 90 SER A N 1
ATOM 734 N N B SER A 1 90 ? 8.616 7.943 106.805 0.15 9.97 90 SER A N 1
ATOM 735 N N C SER A 1 90 ? 8.629 7.905 106.790 0.15 10.11 90 SER A N 1
ATOM 736 C CA A SER A 1 90 ? 8.723 8.193 108.215 0.70 10.28 90 SER A CA 1
ATOM 737 C CA B SER A 1 90 ? 8.569 8.269 108.221 0.15 10.01 90 SER A CA 1
ATOM 738 C CA C SER A 1 90 ? 8.558 8.240 108.202 0.15 10.02 90 SER A CA 1
ATOM 739 C C A SER A 1 90 ? 8.012 7.071 108.998 0.70 9.70 90 SER A C 1
ATOM 740 C C B SER A 1 90 ? 7.979 7.093 109.012 0.15 10.35 90 SER A C 1
ATOM 741 C C C SER A 1 90 ? 7.977 7.081 109.011 0.15 10.36 90 SER A C 1
ATOM 742 O O A SER A 1 90 ? 7.049 6.457 108.504 0.70 10.90 90 SER A O 1
ATOM 743 O O B SER A 1 90 ? 7.032 6.457 108.540 0.15 10.66 90 SER A O 1
ATOM 744 O O C SER A 1 90 ? 7.025 6.447 108.548 0.15 10.67 90 SER A O 1
ATOM 751 N N . MET A 1 91 ? 8.529 6.821 110.188 1.00 10.54 91 MET A N 1
ATOM 752 C CA . MET A 1 91 ? 7.942 5.873 111.117 1.00 10.75 91 MET A CA 1
ATOM 753 C C . MET A 1 91 ? 8.261 6.372 112.526 1.00 11.33 91 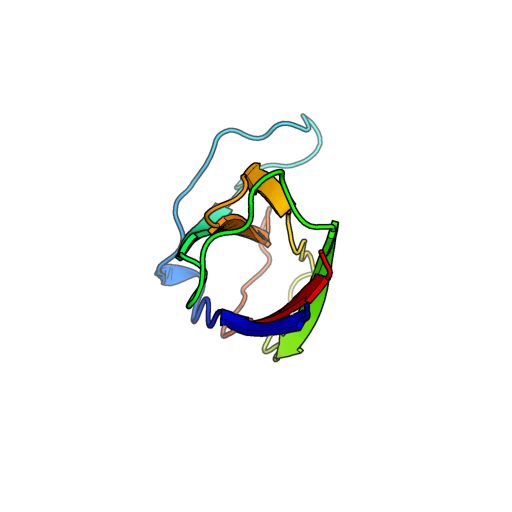MET A C 1
ATOM 754 O O . MET A 1 91 ? 9.425 6.752 112.780 1.00 13.29 91 MET A O 1
ATOM 759 N N . SER A 1 92 ? 7.250 6.372 113.415 1.00 11.04 92 SER A N 1
ATOM 760 C CA . SER A 1 92 ? 7.479 6.717 114.805 1.00 11.78 92 SER A CA 1
ATOM 761 C C . SER A 1 92 ? 6.811 5.667 115.702 1.00 11.79 92 SER A C 1
ATOM 762 O O . SER A 1 92 ? 5.751 5.129 115.364 1.00 12.79 92 SER A O 1
ATOM 765 N N . ILE A 1 93 ? 7.480 5.394 116.817 1.00 12.97 93 ILE A N 1
ATOM 766 C CA . ILE A 1 93 ? 7.061 4.420 117.796 1.00 12.53 93 ILE A CA 1
ATOM 767 C C . ILE A 1 93 ? 6.760 5.143 119.088 1.00 14.40 93 ILE A C 1
ATOM 768 O O . ILE A 1 93 ? 7.599 5.866 119.607 1.00 23.21 93 ILE A O 1
ATOM 773 N N . SER A 1 94 ? 5.593 4.983 119.654 1.00 13.26 94 SER A N 1
ATOM 774 C CA . SER A 1 94 ? 5.271 5.419 120.998 1.00 14.73 94 SER A CA 1
ATOM 775 C C . SER A 1 94 ? 5.507 4.246 121.921 1.00 14.72 94 SER A C 1
ATOM 776 O O . SER A 1 94 ? 5.274 3.092 121.599 1.00 17.20 94 SER A O 1
ATOM 779 N N . TRP A 1 95 ? 5.946 4.555 123.133 1.00 17.37 95 TRP A N 1
ATOM 780 C CA . TRP A 1 95 ? 6.193 3.491 124.112 1.00 16.39 95 TRP A CA 1
ATOM 781 C C . TRP A 1 95 ? 5.626 3.883 125.481 1.00 16.75 95 TRP A C 1
ATOM 782 O O . TRP A 1 95 ? 5.502 5.058 125.794 1.00 19.54 95 TRP A O 1
ATOM 793 N N . ILE A 1 96 ? 5.338 2.809 126.220 1.00 17.62 96 ILE A N 1
ATOM 794 C CA . ILE A 1 96 ? 5.021 2.998 127.636 1.00 20.48 96 ILE A CA 1
ATOM 795 C C . ILE A 1 96 ? 5.779 1.943 128.424 1.00 21.74 96 ILE A C 1
ATOM 796 O O . ILE A 1 96 ? 5.964 0.809 128.009 1.00 21.52 96 ILE A O 1
ATOM 801 N N . SER A 1 97 ? 6.212 2.324 129.621 1.00 23.53 97 SER A N 1
ATOM 802 C CA . SER A 1 97 ? 6.892 1.433 130.562 1.00 24.86 97 SER A CA 1
ATOM 803 C C . SER A 1 97 ? 6.125 1.443 131.881 1.00 24.88 97 SER A C 1
ATOM 804 O O . SER A 1 97 ? 5.722 2.523 132.336 1.00 25.19 97 SER A O 1
ATOM 807 N N . ILE A 1 98 ? 5.963 0.248 132.423 1.00 25.87 98 ILE A N 1
ATOM 808 C CA . ILE A 1 98 ? 5.204 0.165 133.674 1.00 30.32 98 ILE A CA 1
ATOM 809 C C . ILE A 1 98 ? 6.030 -0.649 134.654 1.00 32.83 98 ILE A C 1
ATOM 810 O O . ILE A 1 98 ? 6.428 -1.771 134.284 1.00 28.82 98 ILE A O 1
ATOM 815 N N . GLU A 1 99 ? 6.326 -0.172 135.837 1.00 36.32 99 GLU A N 1
ATOM 816 C CA . GLU A 1 99 ? 7.203 -0.904 136.765 1.00 38.83 99 GLU A CA 1
ATOM 817 C C . GLU A 1 99 ? 6.657 -2.268 137.157 1.00 47.14 99 GLU A C 1
ATOM 818 O O . GLU A 1 99 ? 5.417 -2.391 137.271 1.00 53.77 99 GLU 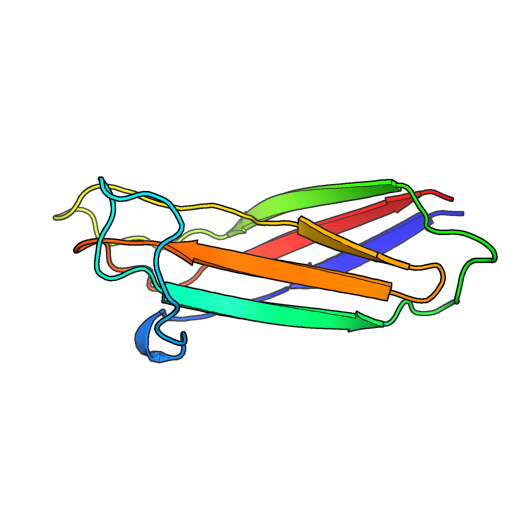A O 1
#

B-factor: mean 26.19, std 18.36, range [6.95, 106.57]

Nearest PDB structures (foldseek):
  2ccv-assembly1_A  TM=1.010E+00  e=4.875E-18  Helix pomatia
  2cgy-assembly1_A  TM=1.001E+00  e=1.198E-17  Helix pomatia
  4q56-assembly1_A  TM=1.008E+00  e=3.833E-17  Cornu aspersum
  2ce6-assembly1_A  TM=9.986E-01  e=4.261E-17  Helix pomatia
  5x4a-assembly1_D  TM=8.707E-01  e=2.138E-06  Sclerophytum lochmodes

Organism: Helix pomatia (NCBI:txid6536)

CATH classification: 2.60.40.2080

Radius of gyration: 14.29 Å; Cα contacts (8 Å, |Δi|>4): 253; chains: 1; bounding box: 21×26×45 Å

Solvent-accessible surface area: 5611 Å² total; per-residue (Å²): 164,84,18,82,30,110,4,79,9,32,61,12,91,58,22,59,166,39,129,49,107,50,147,74,67,82,69,5,24,14,37,48,76,124,35,114,8,88,45,103,26,112,155,76,8,113,15,120,27,52,67,80,79,79,72,32,39,164,70,52,100,108,37,30,46,31,44,71,90,67,42,45,45,53,7,11,73,0,0,0,1,0,36,82,82,4,52,0,90,23,0,2,0,31,23,64,0,86,82

Sequence (99 aa):
RVQSGKIDDCGDDAGWAKVPSDDPGRDNTRELAKNITFASPYCRPPVVLLSITQLLDVEQSQNLRVIARRLYSVSPSGFKASCYTWHNTKVYSSSMSISWISIE